Protein AF-A0A1J4JBA1-F1 (afdb_monomer)

Radius of gyration: 38.36 Å; Cα contacts (8 Å, |Δi|>4): 31; chains: 1; bounding box: 68×98×88 Å

pLDDT: mean 73.52, std 18.11, range [38.06, 94.81]

Organism: NCBI:txid1144522

Secondary structure (DSSP, 8-state):
---TT---------------------TT---PPPHHHHHHHHHHHHHHHHH-HHHHHHHHHHHHHTTPPPPPPHHHHHHHHHHHHHHHHHHHHHHHHHHHHHHHHHHHHHHHHHHHHHHTTSSS-------------------PPPPPP----------------

Mean predicted aligned error: 20.41 Å

Structure (mmCIF, N/CA/C/O backbone):
data_AF-A0A1J4JBA1-F1
#
_entry.id   AF-A0A1J4JBA1-F1
#
loop_
_atom_site.group_PDB
_atom_site.id
_atom_site.type_symbol
_atom_site.label_atom_id
_atom_site.label_alt_id
_atom_site.label_comp_id
_atom_site.label_asym_id
_atom_site.label_entity_id
_atom_site.label_seq_id
_atom_site.pdbx_PDB_ins_code
_atom_site.Cartn_x
_atom_site.Cartn_y
_atom_site.Cartn_z
_atom_site.occupancy
_atom_site.B_iso_or_equiv
_atom_site.auth_seq_id
_atom_site.auth_comp_id
_atom_site.auth_asym_id
_atom_site.auth_atom_id
_atom_site.pdbx_PDB_model_num
ATOM 1 N N . MET A 1 1 ? 0.267 57.636 -17.746 1.00 45.69 1 MET A N 1
ATOM 2 C CA . MET A 1 1 ? 0.231 57.887 -19.200 1.00 45.69 1 MET A CA 1
ATOM 3 C C . MET A 1 1 ? -0.981 58.762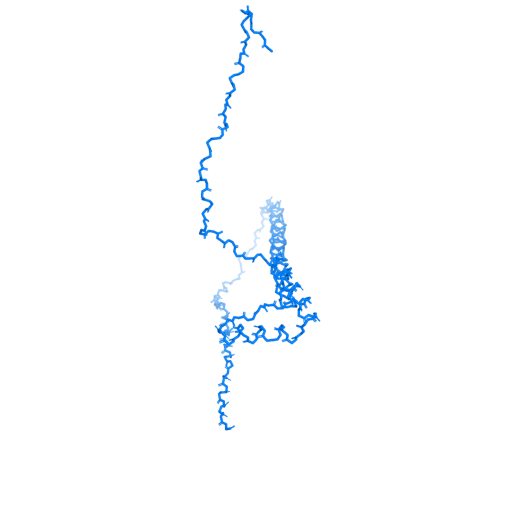 -19.433 1.00 45.69 1 MET A C 1
ATOM 5 O O . MET A 1 1 ? -2.057 58.367 -19.013 1.00 45.69 1 MET A O 1
ATOM 9 N N . VAL A 1 2 ? -0.763 59.975 -19.930 1.00 38.06 2 VAL A N 1
ATOM 10 C CA . VAL A 1 2 ? -1.780 61.007 -20.169 1.00 38.06 2 VAL A CA 1
ATOM 11 C C . VAL A 1 2 ? -1.652 61.340 -21.647 1.00 38.06 2 VAL A C 1
ATOM 13 O O . VAL A 1 2 ? -0.535 61.613 -22.084 1.00 38.06 2 VAL A O 1
ATOM 16 N N . ASP A 1 3 ? -2.739 61.249 -22.402 1.00 51.59 3 ASP A N 1
ATOM 17 C CA . ASP A 1 3 ? -2.750 61.689 -23.795 1.00 51.59 3 ASP A CA 1
ATOM 18 C C . ASP A 1 3 ? -2.979 63.210 -23.863 1.00 51.59 3 ASP A C 1
ATOM 20 O O . ASP A 1 3 ? -3.627 63.796 -22.990 1.00 51.59 3 ASP A O 1
ATOM 24 N N . ASP A 1 4 ? -2.444 63.843 -24.911 1.00 57.28 4 ASP A N 1
ATOM 25 C CA . ASP A 1 4 ? -2.308 65.296 -25.144 1.00 57.28 4 ASP A CA 1
ATOM 26 C C . ASP A 1 4 ? -3.621 66.126 -25.221 1.00 57.28 4 ASP A C 1
ATOM 28 O O . ASP A 1 4 ? -3.611 67.254 -25.704 1.00 57.28 4 ASP A O 1
ATOM 32 N N . ASN A 1 5 ? -4.755 65.624 -24.717 1.00 59.62 5 ASN A N 1
ATOM 33 C CA . ASN A 1 5 ? -6.032 66.355 -24.628 1.00 59.62 5 ASN A CA 1
ATOM 34 C C . ASN A 1 5 ? -6.576 66.528 -23.197 1.00 59.62 5 ASN A C 1
ATOM 36 O O . ASN A 1 5 ? -7.703 66.983 -23.023 1.00 59.62 5 ASN A O 1
ATOM 40 N N . GLY A 1 6 ? -5.794 66.213 -22.160 1.00 55.84 6 GLY A N 1
ATOM 41 C CA . GLY A 1 6 ? -6.107 66.620 -20.782 1.00 55.84 6 GLY A CA 1
ATOM 42 C C . GLY A 1 6 ? -7.346 65.972 -20.145 1.00 55.84 6 GLY A C 1
ATOM 43 O O . GLY A 1 6 ? -7.775 66.423 -19.086 1.00 55.84 6 GLY A O 1
ATOM 44 N N . GLU A 1 7 ? -7.906 64.915 -20.735 1.00 55.38 7 GLU A N 1
ATOM 45 C CA . GLU A 1 7 ? -8.949 64.111 -20.095 1.00 55.38 7 GLU A CA 1
ATOM 46 C C . GLU A 1 7 ? -8.327 62.924 -19.347 1.00 55.38 7 GLU A C 1
ATOM 48 O O . GLU A 1 7 ? -7.606 62.101 -19.916 1.00 55.38 7 GLU A O 1
ATOM 53 N N . GLU A 1 8 ? -8.599 62.843 -18.041 1.00 56.03 8 GLU A N 1
ATOM 54 C CA . GLU A 1 8 ? -8.227 61.708 -17.197 1.00 56.03 8 GLU A CA 1
ATOM 55 C C . GLU A 1 8 ? -8.838 60.418 -17.757 1.00 56.03 8 GLU A C 1
ATOM 57 O O . GLU A 1 8 ? -10.060 60.243 -17.776 1.00 56.03 8 GLU A O 1
ATOM 62 N N . ILE A 1 9 ? -7.974 59.485 -18.167 1.00 53.84 9 ILE A N 1
ATOM 63 C CA . ILE A 1 9 ? -8.350 58.109 -18.482 1.00 53.84 9 ILE A CA 1
ATOM 64 C C . ILE A 1 9 ? -8.873 57.494 -17.184 1.00 53.84 9 ILE A C 1
ATOM 66 O O . ILE A 1 9 ? -8.112 56.977 -16.366 1.00 53.84 9 ILE A O 1
ATOM 70 N N . LYS A 1 10 ? -10.188 57.580 -16.971 1.00 56.50 10 LYS A N 1
ATOM 71 C CA . LYS A 1 10 ? -10.877 56.801 -15.948 1.00 56.50 10 LYS A CA 1
ATOM 72 C C . LYS A 1 10 ? -10.675 55.347 -16.325 1.00 56.50 10 LYS A C 1
ATOM 74 O O . LYS A 1 10 ? -11.332 54.847 -17.237 1.00 56.50 10 LYS A O 1
ATOM 79 N N . GLU A 1 11 ? -9.729 54.702 -15.647 1.00 59.56 11 GLU A N 1
ATOM 80 C CA . GLU A 1 11 ? -9.604 53.255 -15.601 1.00 59.56 11 GLU A CA 1
ATOM 81 C C . GLU A 1 11 ? -11.014 52.713 -15.404 1.00 59.56 11 GLU A C 1
ATOM 83 O O . GLU A 1 11 ? -11.643 52.912 -14.363 1.00 59.56 11 GLU A O 1
ATOM 88 N N . SER A 1 12 ? -11.566 52.120 -16.461 1.00 60.47 12 SER A N 1
ATOM 89 C CA . SER A 1 12 ? -12.837 51.438 -16.369 1.00 60.47 12 SER A CA 1
ATOM 90 C C . SER A 1 12 ? -12.611 50.338 -15.347 1.00 60.47 12 SER A C 1
ATOM 92 O O . SER A 1 12 ? -11.959 49.338 -15.655 1.00 60.47 12 SER A O 1
ATOM 94 N N . GLU A 1 13 ? -13.085 50.564 -14.122 1.00 58.88 13 GLU A N 1
ATOM 95 C CA . GLU A 1 13 ? -13.232 49.553 -13.093 1.00 58.88 13 GLU A CA 1
ATOM 96 C C . GLU A 1 13 ? -14.065 48.433 -13.707 1.00 58.88 13 GLU A C 1
ATOM 98 O O . GLU A 1 13 ? -15.297 48.428 -13.659 1.00 58.88 13 GLU A O 1
ATOM 103 N N . TYR A 1 14 ? -13.392 47.485 -14.350 1.00 54.31 14 TYR A N 1
ATOM 104 C CA . TYR A 1 14 ? -14.012 46.275 -14.829 1.00 54.31 14 TYR A CA 1
ATOM 105 C C . TYR A 1 14 ? -14.311 45.458 -13.577 1.00 54.31 14 TYR A C 1
ATOM 107 O O . TYR A 1 14 ? -13.500 44.664 -13.098 1.00 54.31 14 TYR A O 1
ATOM 115 N N . LYS A 1 15 ? -15.475 45.736 -12.987 1.00 58.84 15 LYS A N 1
ATOM 116 C CA . LYS A 1 15 ? -16.028 45.046 -11.828 1.00 58.84 15 LYS A CA 1
ATOM 117 C C . LYS A 1 15 ? -16.363 43.617 -12.241 1.00 58.84 15 LYS A C 1
ATOM 119 O O . LYS A 1 15 ? -17.507 43.270 -12.491 1.00 58.84 15 LYS A O 1
ATOM 124 N N . PHE A 1 16 ? -15.348 42.757 -12.250 1.00 55.75 16 PHE A N 1
ATOM 125 C CA . PHE A 1 16 ? -15.506 41.302 -12.174 1.00 55.75 16 PHE A CA 1
ATOM 126 C C . PHE A 1 16 ? -15.969 40.860 -10.769 1.00 55.75 16 PHE A C 1
ATOM 128 O O . PHE A 1 16 ? -15.833 39.694 -10.397 1.00 55.75 16 PHE A O 1
ATOM 135 N N . SER A 1 17 ? -16.490 41.776 -9.945 1.00 59.47 17 SER A N 1
ATOM 136 C CA . SER A 1 17 ? -17.034 41.446 -8.641 1.00 59.47 17 SER A CA 1
ATOM 137 C C . SER A 1 17 ? -18.434 40.848 -8.768 1.00 59.47 17 SER A C 1
ATOM 139 O O . SER A 1 17 ? -19.356 41.403 -9.356 1.00 59.47 17 SER A O 1
ATOM 141 N N . SER A 1 18 ? -18.558 39.691 -8.125 1.00 60.69 18 SER A N 1
ATOM 142 C CA . SER A 1 18 ? -19.772 39.197 -7.480 1.00 60.69 18 SER A CA 1
ATOM 143 C C . SER A 1 18 ? -20.944 38.737 -8.340 1.00 60.69 18 SER A C 1
ATOM 145 O O . SER A 1 18 ? -22.059 38.663 -7.825 1.00 60.69 18 SER A O 1
ATOM 147 N N . LEU A 1 19 ? -20.714 38.249 -9.559 1.00 57.69 19 LEU A N 1
ATOM 148 C CA . LEU A 1 19 ? -21.518 37.109 -10.009 1.00 57.69 19 LEU A CA 1
ATOM 149 C C . LEU A 1 19 ? -21.167 35.927 -9.093 1.00 57.69 19 LEU A C 1
ATOM 151 O O . LEU A 1 19 ? -20.299 35.111 -9.399 1.00 57.69 19 LEU A O 1
ATOM 155 N N . GLN A 1 20 ? -21.825 35.854 -7.930 1.00 61.56 20 GLN A N 1
ATOM 156 C CA . GLN A 1 20 ? -21.982 34.609 -7.189 1.00 61.56 20 GLN A CA 1
ATOM 157 C C . GLN A 1 20 ? -22.830 33.697 -8.070 1.00 61.56 20 GLN A C 1
ATOM 159 O O . GLN A 1 20 ? -24.020 33.510 -7.843 1.00 61.56 20 GLN A O 1
ATOM 164 N N . VAL A 1 21 ? -22.220 33.150 -9.121 1.00 62.00 21 VAL A N 1
ATOM 165 C CA . VAL A 1 21 ? -22.733 31.940 -9.738 1.00 62.00 21 VAL A CA 1
ATOM 166 C C . VAL A 1 21 ? -22.742 30.942 -8.588 1.00 62.00 21 VAL A C 1
ATOM 168 O O . VAL A 1 21 ? -21.671 30.708 -8.013 1.00 62.00 21 VAL A O 1
ATOM 171 N N . PRO A 1 22 ? -23.903 30.406 -8.175 1.00 63.25 22 PRO A N 1
ATOM 172 C CA . PRO A 1 22 ? -23.931 29.317 -7.227 1.00 63.25 22 PRO A CA 1
ATOM 173 C C . PRO A 1 22 ? -23.228 28.149 -7.911 1.00 63.25 22 PRO A C 1
ATOM 175 O O . PRO A 1 22 ? -23.822 27.357 -8.641 1.00 63.25 22 PRO A O 1
ATOM 178 N N . VAL A 1 23 ? -21.913 28.073 -7.715 1.00 63.81 23 VAL A N 1
ATOM 179 C CA . VAL A 1 23 ? -21.138 26.880 -7.981 1.00 63.81 23 VAL A CA 1
ATOM 180 C C . VAL A 1 23 ? -21.664 25.921 -6.940 1.00 63.81 23 VAL A C 1
ATOM 182 O O . VAL A 1 23 ? -21.202 25.918 -5.807 1.00 63.81 23 VAL A O 1
ATOM 185 N N . HIS A 1 24 ? -22.704 25.173 -7.285 1.00 62.16 24 HIS A N 1
ATOM 186 C CA . HIS A 1 24 ? -23.018 23.947 -6.589 1.0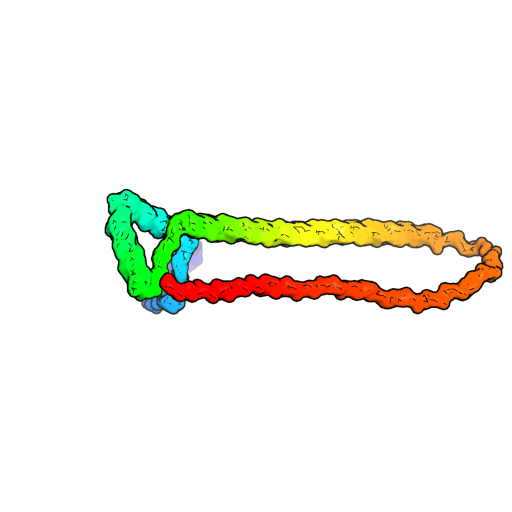0 62.16 24 HIS A CA 1
ATOM 187 C C . HIS A 1 24 ? -21.820 23.045 -6.888 1.00 62.16 24 HIS A C 1
ATOM 189 O O . HIS A 1 24 ? -21.736 22.542 -8.010 1.00 62.16 24 HIS A O 1
ATOM 195 N N . PRO A 1 25 ? -20.831 22.891 -5.976 1.00 63.50 25 PRO A N 1
ATOM 196 C CA . PRO A 1 25 ? -19.784 21.920 -6.224 1.00 63.50 25 PRO A CA 1
ATOM 197 C C . PRO A 1 25 ? -20.517 20.600 -6.393 1.00 63.50 25 PRO A C 1
ATOM 199 O O . PRO A 1 25 ? -21.265 20.215 -5.495 1.00 63.50 25 PRO A O 1
ATOM 202 N N . ASP A 1 26 ? -20.378 19.958 -7.551 1.00 59.06 26 ASP A N 1
ATOM 203 C CA . ASP A 1 26 ? -21.054 18.702 -7.843 1.00 59.06 26 ASP A CA 1
ATOM 204 C C . ASP A 1 26 ? -20.842 17.729 -6.674 1.00 59.06 26 ASP A C 1
ATOM 206 O O . ASP A 1 26 ? -19.802 17.076 -6.541 1.00 59.06 26 ASP A O 1
ATOM 210 N N . LEU A 1 27 ? -21.851 17.612 -5.803 1.00 56.91 27 LEU A N 1
ATOM 211 C CA . LEU A 1 27 ? -21.841 16.752 -4.614 1.00 56.91 27 LEU A CA 1
ATOM 212 C C . LEU A 1 27 ? -21.725 15.268 -5.000 1.00 56.91 27 LEU A C 1
ATOM 214 O O . LEU A 1 27 ? -21.522 14.407 -4.142 1.00 56.91 27 LEU A O 1
ATOM 218 N N . LYS A 1 28 ? -21.816 14.968 -6.301 1.00 58.81 28 LYS A N 1
ATOM 219 C CA . LYS A 1 28 ? -21.558 13.663 -6.911 1.00 58.81 28 LYS A CA 1
ATOM 220 C C . LYS A 1 28 ? -20.077 13.272 -6.888 1.00 58.81 28 LYS A C 1
ATOM 222 O O . LYS A 1 28 ? -19.774 12.086 -6.964 1.00 58.81 28 LYS A O 1
ATOM 227 N N . MET A 1 29 ? -19.156 14.215 -6.684 1.00 57.97 29 MET A N 1
ATOM 228 C CA . MET A 1 29 ? -17.719 13.949 -6.551 1.00 57.97 29 MET A CA 1
ATOM 229 C C . MET A 1 29 ? -17.279 13.942 -5.081 1.00 57.97 29 MET A C 1
ATOM 231 O O . MET A 1 29 ? -16.270 14.555 -4.724 1.00 57.97 29 MET A O 1
ATOM 235 N N . LYS A 1 30 ? -18.000 13.226 -4.202 1.00 61.94 30 LYS A N 1
ATOM 236 C CA . LYS A 1 30 ? -17.496 12.900 -2.854 1.00 61.94 30 LYS A CA 1
ATOM 237 C C . LYS A 1 30 ? -16.240 12.036 -2.997 1.00 61.94 30 LYS A C 1
ATOM 239 O O . LYS A 1 30 ? -16.301 10.807 -2.995 1.00 61.94 30 LYS A O 1
ATOM 244 N N . LYS A 1 31 ? -15.080 12.684 -3.149 1.00 70.88 31 LYS A N 1
ATOM 245 C CA . LYS A 1 31 ? -13.767 12.036 -3.117 1.00 70.88 31 LYS A CA 1
ATOM 246 C C . LYS A 1 31 ? -13.688 11.276 -1.796 1.00 70.88 31 LYS A C 1
ATOM 248 O O . LYS A 1 31 ? -13.711 11.876 -0.725 1.00 70.88 31 LYS A O 1
ATOM 253 N N . GLY A 1 32 ? -13.652 9.946 -1.873 1.00 73.81 32 GLY A N 1
ATOM 254 C CA . GLY A 1 32 ? -13.503 9.105 -0.690 1.00 73.81 32 GLY A CA 1
ATOM 255 C C . GLY A 1 32 ? -12.260 9.500 0.116 1.00 73.81 32 GLY A C 1
ATOM 256 O O . GLY A 1 32 ? -11.302 10.049 -0.431 1.00 73.81 32 GLY A O 1
ATOM 257 N N . LYS A 1 33 ? -12.264 9.206 1.423 1.00 83.94 33 LYS A N 1
ATOM 258 C CA . LYS A 1 33 ? -11.167 9.582 2.331 1.00 83.94 33 LYS A CA 1
ATOM 259 C C . LYS A 1 33 ? -9.808 9.126 1.789 1.00 83.94 33 LYS A C 1
ATOM 261 O O . LYS A 1 33 ? -9.626 7.951 1.445 1.00 83.94 33 LYS A O 1
ATOM 266 N N . ASN A 1 34 ? -8.838 10.039 1.759 1.00 89.19 34 ASN A N 1
ATOM 267 C CA . ASN A 1 34 ? -7.463 9.744 1.354 1.00 89.19 34 ASN A CA 1
ATOM 268 C C . ASN A 1 34 ? -6.800 8.782 2.365 1.00 89.19 34 ASN A C 1
ATOM 270 O O . ASN A 1 34 ? -7.156 8.748 3.540 1.00 89.19 34 ASN A O 1
ATOM 274 N N . LYS A 1 35 ? -5.795 8.014 1.935 1.00 85.75 35 LYS A N 1
ATOM 275 C CA . LYS A 1 35 ? -5.030 7.058 2.755 1.00 85.75 35 LYS A CA 1
ATOM 276 C C . LYS A 1 35 ? -4.432 7.705 4.006 1.00 85.75 35 LYS A C 1
ATOM 278 O O . LYS A 1 35 ? -4.509 7.125 5.080 1.00 85.75 35 LYS A O 1
ATOM 283 N N . PHE A 1 36 ? -3.926 8.932 3.895 1.00 90.19 36 PHE A N 1
ATOM 284 C CA . PHE A 1 36 ? -3.403 9.682 5.043 1.00 90.19 36 PHE A CA 1
ATOM 285 C C . PHE A 1 36 ? -4.499 10.161 5.999 1.00 90.19 36 PHE A C 1
ATOM 287 O O . PHE A 1 36 ? -4.290 10.204 7.207 1.00 90.19 36 PHE A O 1
ATOM 294 N N . GLN A 1 37 ? -5.684 10.492 5.478 1.00 90.56 37 GLN A N 1
ATOM 295 C CA . GLN A 1 37 ? -6.839 10.808 6.322 1.00 90.56 37 GLN A CA 1
ATOM 296 C C . GLN A 1 37 ? -7.290 9.558 7.081 1.00 90.56 37 GLN A C 1
ATOM 298 O O . GLN A 1 37 ? -7.446 9.624 8.293 1.00 90.56 37 GLN A O 1
ATOM 303 N N . LYS A 1 38 ? -7.370 8.405 6.402 1.00 90.06 38 LYS A N 1
ATOM 304 C CA . LYS A 1 38 ? -7.653 7.109 7.038 1.00 90.06 38 LYS A CA 1
ATOM 305 C C . LYS A 1 38 ? -6.631 6.757 8.118 1.00 90.06 38 LYS A C 1
ATOM 307 O O . LYS A 1 38 ? -7.015 6.243 9.157 1.00 90.06 38 LYS A O 1
ATOM 312 N N . LEU A 1 39 ? -5.349 7.058 7.898 1.00 92.50 39 LEU A N 1
ATOM 313 C CA . LEU A 1 39 ? -4.302 6.833 8.896 1.00 92.50 39 LEU A CA 1
ATOM 314 C C . LEU A 1 39 ? -4.486 7.724 10.132 1.00 92.50 39 LEU A C 1
ATOM 316 O O . LEU A 1 39 ? -4.364 7.240 11.252 1.00 92.50 39 LEU A O 1
ATOM 320 N N . ARG A 1 40 ? -4.801 9.011 9.939 1.00 92.38 40 ARG A N 1
ATOM 321 C CA . ARG A 1 40 ? -5.076 9.932 11.053 1.00 92.38 40 ARG A CA 1
ATOM 322 C C . ARG A 1 40 ? -6.301 9.507 11.855 1.00 92.38 40 ARG A C 1
ATOM 324 O O . ARG A 1 40 ? -6.248 9.515 13.076 1.00 92.38 40 ARG A O 1
ATOM 331 N N . GLU A 1 41 ? -7.374 9.113 11.179 1.00 90.19 41 GLU A N 1
ATOM 332 C CA . GLU A 1 41 ? -8.580 8.608 11.841 1.00 90.19 41 GLU A CA 1
ATOM 333 C C . GLU A 1 41 ? -8.305 7.313 12.600 1.00 90.19 41 GLU A C 1
ATOM 335 O O . GLU A 1 41 ? -8.697 7.206 13.753 1.00 90.19 41 GLU A O 1
ATOM 340 N N . ALA A 1 42 ? -7.571 6.368 12.006 1.00 91.06 42 ALA A N 1
ATOM 341 C CA . ALA A 1 42 ? -7.198 5.133 12.686 1.00 91.06 42 ALA A CA 1
ATOM 342 C C . ALA A 1 42 ? -6.375 5.406 13.957 1.00 91.06 42 ALA A C 1
ATOM 344 O O . ALA A 1 42 ? -6.638 4.788 14.979 1.00 91.06 42 ALA A O 1
ATOM 345 N N . ARG A 1 43 ? -5.440 6.369 13.926 1.00 92.62 43 ARG A N 1
ATOM 346 C CA . ARG A 1 43 ? -4.669 6.765 15.120 1.00 92.62 43 ARG A CA 1
ATOM 347 C C . ARG A 1 43 ? -5.557 7.347 16.211 1.00 92.62 43 ARG A C 1
ATOM 349 O O . ARG A 1 43 ? -5.419 6.943 17.354 1.00 92.62 43 ARG A O 1
ATOM 356 N N . LYS A 1 44 ? -6.497 8.225 15.850 1.00 90.38 44 LYS A N 1
ATOM 357 C CA . LYS A 1 44 ? -7.478 8.762 16.804 1.00 90.38 44 LYS A CA 1
ATOM 358 C C . LYS A 1 44 ? -8.347 7.660 17.407 1.00 90.38 44 LYS A C 1
ATOM 360 O O . LYS A 1 44 ? -8.588 7.665 18.602 1.00 90.38 44 LYS A O 1
ATOM 365 N N . MET A 1 45 ? -8.801 6.707 16.594 1.00 87.69 45 MET A N 1
ATOM 366 C CA . MET A 1 45 ? -9.601 5.582 17.086 1.00 87.69 45 MET A CA 1
ATOM 367 C C . MET A 1 45 ? -8.796 4.658 18.001 1.00 87.69 45 MET A C 1
ATOM 369 O O . MET A 1 45 ? -9.346 4.169 18.979 1.00 87.69 45 MET A O 1
ATOM 373 N N . ASP A 1 46 ? -7.517 4.419 17.702 1.00 88.50 46 ASP A N 1
ATOM 374 C CA . ASP A 1 46 ? -6.640 3.615 18.559 1.00 88.50 46 ASP A CA 1
ATOM 375 C C . ASP A 1 46 ? -6.308 4.355 19.871 1.00 88.50 46 ASP A C 1
ATOM 377 O O . ASP A 1 46 ? -6.273 3.728 20.923 1.00 88.50 46 ASP A O 1
ATOM 381 N N . GLU A 1 47 ? -6.157 5.682 19.839 1.00 91.38 47 GLU A N 1
ATOM 382 C CA . GLU A 1 47 ? -5.994 6.528 21.029 1.00 91.38 47 GLU A CA 1
ATOM 383 C C . GLU A 1 47 ? -7.251 6.499 21.913 1.00 91.38 47 GLU A C 1
ATOM 385 O O . GLU A 1 47 ? -7.165 6.178 23.095 1.00 91.38 47 GLU A O 1
ATOM 390 N N . ILE A 1 48 ? -8.438 6.701 21.334 1.00 88.12 48 ILE A N 1
ATOM 391 C CA . ILE A 1 48 ? -9.718 6.579 22.053 1.00 88.12 48 ILE A CA 1
ATOM 392 C C . ILE A 1 48 ? -9.890 5.164 22.623 1.00 88.12 48 ILE A C 1
ATOM 394 O O . ILE A 1 48 ? -10.281 5.000 23.776 1.00 88.12 48 ILE A O 1
ATOM 398 N N . ALA A 1 49 ? -9.550 4.134 21.845 1.00 88.62 49 ALA A N 1
ATOM 399 C CA . ALA A 1 49 ? -9.616 2.750 22.301 1.00 88.62 49 ALA A CA 1
ATOM 400 C C . ALA A 1 49 ? -8.596 2.424 23.400 1.00 88.62 49 ALA A C 1
ATOM 402 O O . ALA A 1 49 ? -8.820 1.491 24.166 1.00 88.62 49 ALA A O 1
ATOM 403 N N . SER A 1 50 ? -7.486 3.161 23.480 1.00 89.62 50 SER A N 1
ATOM 404 C CA . SER A 1 50 ? -6.518 3.013 24.569 1.00 89.62 50 SER A CA 1
ATOM 405 C C . SER A 1 50 ? -7.011 3.634 25.877 1.00 89.62 50 SER A C 1
ATOM 407 O O . SER A 1 50 ? -6.688 3.117 26.942 1.00 89.62 50 SER A O 1
ATOM 409 N N . LEU A 1 51 ? -7.827 4.693 25.794 1.00 92.56 51 LEU A N 1
ATOM 410 C CA . LEU A 1 51 ? -8.431 5.350 26.954 1.00 92.56 51 LEU A CA 1
ATOM 411 C C . LEU A 1 51 ? -9.575 4.517 27.548 1.00 92.56 51 LEU A C 1
ATOM 413 O O . LEU A 1 51 ? -9.641 4.357 28.763 1.00 92.56 51 LEU A O 1
ATOM 417 N N . ASP A 1 52 ? -10.443 3.950 26.703 1.00 91.75 52 ASP A N 1
ATOM 418 C CA . ASP A 1 52 ? -11.481 3.007 27.133 1.00 91.75 52 ASP A CA 1
ATOM 419 C C . ASP A 1 52 ? -11.572 1.793 26.186 1.00 91.75 52 ASP A C 1
ATOM 421 O O . ASP A 1 52 ? -12.299 1.807 25.179 1.00 91.75 52 ASP A O 1
ATOM 425 N N . PRO A 1 53 ? -10.866 0.694 26.509 1.00 89.75 53 PRO A N 1
ATOM 426 C CA . PRO A 1 53 ? -10.863 -0.495 25.668 1.00 89.75 53 PRO A CA 1
ATOM 427 C C . PRO A 1 53 ? -12.208 -1.229 25.682 1.00 89.75 53 PRO A C 1
ATOM 429 O O . PRO A 1 53 ? -12.542 -1.903 24.703 1.00 89.75 53 PRO A O 1
ATOM 432 N N . LYS A 1 54 ? -13.000 -1.108 26.757 1.00 92.69 54 LYS A N 1
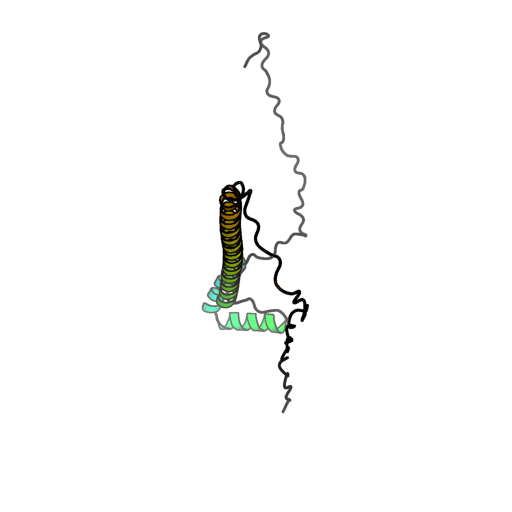ATOM 433 C CA . LYS A 1 54 ? -14.291 -1.800 26.878 1.00 92.69 54 LYS A CA 1
ATOM 434 C C . LYS A 1 54 ? -15.339 -1.121 26.006 1.00 92.69 54 LYS A C 1
ATOM 436 O O . LYS A 1 54 ? -16.012 -1.806 25.233 1.00 92.69 54 LYS A O 1
ATOM 441 N N . ALA A 1 55 ? -15.434 0.208 26.064 1.00 91.19 55 ALA A N 1
ATOM 442 C CA . ALA A 1 55 ? -16.333 0.961 25.193 1.00 91.19 55 ALA A CA 1
ATOM 443 C C . ALA A 1 55 ? -15.970 0.772 23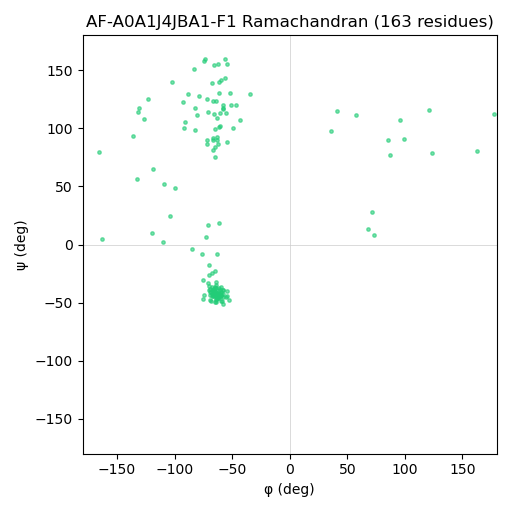.714 1.00 91.19 55 ALA A C 1
ATOM 445 O O . ALA A 1 55 ? -16.844 0.470 22.899 1.00 91.19 55 ALA A O 1
ATOM 446 N N . ALA A 1 56 ? -14.681 0.836 23.367 1.00 88.19 56 ALA A N 1
ATOM 447 C CA . ALA A 1 56 ? -14.233 0.627 21.992 1.00 88.19 56 ALA A CA 1
ATOM 448 C C . ALA A 1 56 ? -14.512 -0.796 21.475 1.00 88.19 56 ALA A C 1
ATOM 450 O O . ALA A 1 56 ? -14.878 -0.975 20.309 1.00 88.19 56 ALA A O 1
ATOM 451 N N . ALA A 1 57 ? -14.371 -1.823 22.320 1.00 89.62 57 ALA A N 1
ATOM 452 C CA . ALA A 1 57 ? -14.745 -3.190 21.963 1.00 89.62 57 ALA A CA 1
ATOM 453 C C . ALA A 1 57 ? -16.255 -3.312 21.719 1.00 89.62 57 ALA A C 1
ATOM 455 O O . ALA A 1 57 ? -16.668 -3.892 20.714 1.00 89.62 57 ALA A O 1
ATOM 456 N N . MET A 1 58 ? -17.074 -2.709 22.582 1.00 92.62 58 MET A N 1
ATOM 457 C CA . MET A 1 58 ? -18.529 -2.696 22.429 1.00 92.62 58 MET A CA 1
ATOM 458 C C . MET A 1 58 ? -18.970 -1.963 21.162 1.00 92.62 58 MET A C 1
ATOM 460 O O . MET A 1 58 ? -19.838 -2.460 20.451 1.00 92.62 58 MET A O 1
ATOM 464 N N . GLU A 1 59 ? -18.359 -0.828 20.820 1.00 90.06 59 GLU A N 1
ATOM 465 C CA . GLU A 1 59 ? -18.633 -0.149 19.550 1.00 90.06 59 GLU A CA 1
ATOM 466 C C . GLU A 1 59 ? -18.275 -1.016 18.343 1.00 90.06 59 GLU A C 1
ATOM 468 O O . GLU A 1 59 ? -19.062 -1.130 17.403 1.00 90.06 59 GLU A O 1
ATOM 473 N N . ARG A 1 60 ? -17.119 -1.689 18.375 1.00 88.75 60 ARG A N 1
ATOM 474 C CA . ARG A 1 60 ? -16.736 -2.628 17.311 1.00 88.75 60 ARG A CA 1
ATOM 475 C C . ARG A 1 60 ? -17.748 -3.764 17.182 1.00 88.75 60 ARG A C 1
ATOM 477 O O . ARG A 1 60 ? -18.120 -4.100 16.061 1.00 88.75 60 ARG A O 1
ATOM 484 N N . ILE A 1 61 ? -18.223 -4.318 18.297 1.00 92.00 61 ILE A N 1
ATOM 485 C CA . ILE A 1 61 ? -19.263 -5.355 18.307 1.00 92.00 61 ILE A CA 1
ATOM 486 C C . ILE A 1 61 ? -20.570 -4.811 17.723 1.00 92.00 61 ILE A C 1
ATOM 488 O O . ILE A 1 61 ? -21.142 -5.460 16.854 1.00 92.00 61 ILE A O 1
ATOM 492 N N . LYS A 1 62 ? -21.010 -3.610 18.119 1.00 93.44 62 LYS A N 1
ATOM 493 C CA . LYS A 1 62 ? -22.215 -2.962 17.569 1.00 93.44 62 LYS A CA 1
ATOM 494 C C . LYS A 1 62 ? -22.116 -2.773 16.054 1.00 93.44 62 LYS A C 1
ATOM 496 O O . LYS A 1 62 ? -23.055 -3.105 15.336 1.00 93.44 62 LYS A O 1
ATOM 501 N N . ILE A 1 63 ? -20.972 -2.299 15.556 1.00 91.69 63 ILE A N 1
ATOM 502 C CA . ILE A 1 63 ? -20.730 -2.119 14.116 1.00 91.69 63 ILE A CA 1
ATOM 503 C C . ILE A 1 63 ? -20.801 -3.461 13.382 1.00 91.69 63 ILE A C 1
ATOM 505 O O . ILE A 1 63 ? -21.445 -3.551 12.340 1.00 91.69 63 ILE A O 1
ATOM 509 N N . LEU A 1 64 ? -20.153 -4.500 13.916 1.00 91.75 64 LEU A N 1
ATOM 510 C CA . LEU A 1 64 ? -20.150 -5.832 13.308 1.00 91.75 64 LEU A CA 1
ATOM 511 C C . LEU A 1 64 ? -21.541 -6.478 13.333 1.00 91.75 64 LEU A C 1
ATOM 513 O O . LEU A 1 64 ? -21.955 -7.067 12.337 1.00 91.75 64 LEU A O 1
ATOM 517 N N . ALA A 1 65 ? -22.277 -6.329 14.436 1.00 94.25 65 ALA A N 1
ATOM 518 C CA . ALA A 1 65 ? -23.642 -6.825 14.582 1.00 94.25 65 ALA A CA 1
ATOM 519 C C . ALA A 1 65 ? -24.610 -6.140 13.604 1.00 94.25 65 ALA A C 1
ATOM 521 O O . ALA A 1 65 ? -25.486 -6.794 13.049 1.00 94.25 65 ALA A O 1
ATOM 522 N N . ALA A 1 66 ? -24.399 -4.853 13.311 1.00 94.81 66 ALA A N 1
ATOM 523 C CA . ALA A 1 66 ? -25.131 -4.120 12.277 1.00 94.81 66 ALA A CA 1
ATOM 524 C C . ALA A 1 66 ? -24.732 -4.509 10.833 1.00 94.81 66 ALA A C 1
A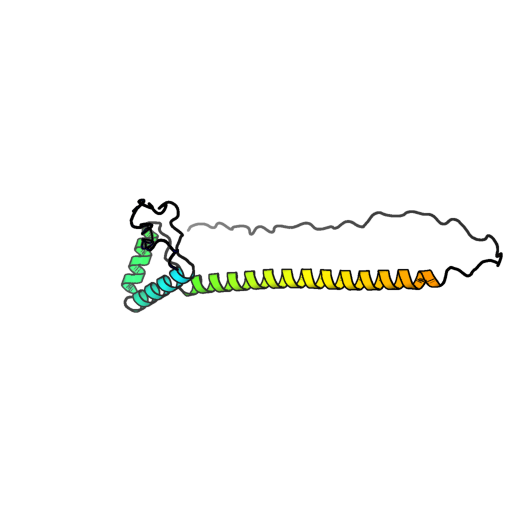TOM 526 O O . ALA A 1 66 ? -25.149 -3.856 9.878 1.00 94.81 66 ALA A O 1
ATOM 527 N N . GLY A 1 67 ? -23.884 -5.530 10.645 1.00 92.81 67 GLY A N 1
ATOM 528 C CA . GLY A 1 67 ? -23.364 -5.942 9.336 1.00 92.81 67 GLY A CA 1
ATOM 529 C C . GLY A 1 67 ? -22.309 -4.990 8.757 1.00 92.81 67 GLY A C 1
ATOM 530 O O . GLY A 1 67 ? -21.892 -5.133 7.604 1.00 92.81 67 GLY A O 1
ATOM 531 N N . GLY A 1 68 ? -21.861 -4.011 9.544 1.00 90.94 68 GLY A N 1
ATOM 532 C CA . GLY A 1 68 ? -20.811 -3.075 9.181 1.00 90.94 68 GLY A CA 1
ATOM 533 C C . GLY A 1 68 ? -19.423 -3.711 9.222 1.00 90.94 68 GLY A C 1
ATOM 534 O O . GLY A 1 68 ? -19.164 -4.701 9.903 1.00 90.94 68 GLY A O 1
ATOM 535 N N . LYS A 1 69 ? -18.477 -3.111 8.493 1.00 88.75 69 LYS A N 1
ATOM 536 C CA . LYS A 1 69 ? -17.058 -3.482 8.583 1.00 88.75 69 LYS A CA 1
ATOM 537 C C . LYS A 1 69 ? -16.404 -2.664 9.685 1.00 88.75 69 LYS A C 1
ATOM 539 O O . LYS A 1 69 ? -16.505 -1.438 9.670 1.00 88.75 69 LYS A O 1
ATOM 544 N N . ALA A 1 70 ? -15.692 -3.333 10.589 1.00 86.38 70 ALA A N 1
ATOM 545 C CA . ALA A 1 70 ? -14.886 -2.648 11.589 1.00 86.38 70 ALA A CA 1
ATOM 546 C C . ALA A 1 70 ? -13.873 -1.699 10.912 1.00 86.38 70 ALA A C 1
ATOM 548 O O . ALA A 1 70 ? -13.337 -2.030 9.843 1.00 86.38 70 ALA A O 1
ATOM 549 N N . PRO A 1 71 ? -13.608 -0.522 11.507 1.00 86.12 71 PRO A N 1
ATOM 550 C CA . PRO A 1 71 ? -12.626 0.404 10.967 1.00 86.12 71 PRO A CA 1
ATOM 551 C C . PRO A 1 71 ? -11.239 -0.260 10.915 1.00 86.12 71 PRO A C 1
ATOM 553 O O . PRO A 1 71 ? -10.884 -1.028 11.814 1.00 86.12 71 PRO A O 1
ATOM 556 N N . PRO A 1 72 ? -10.445 0.002 9.861 1.00 88.38 72 PRO A N 1
ATOM 557 C CA . PRO A 1 72 ? -9.118 -0.580 9.732 1.00 88.38 72 PRO A CA 1
ATOM 558 C C . PRO A 1 72 ? -8.185 -0.025 10.810 1.00 88.38 72 PRO A C 1
ATOM 560 O O . PRO A 1 72 ? -8.178 1.176 11.074 1.00 88.38 72 PRO A O 1
ATOM 563 N N . THR A 1 73 ? -7.359 -0.893 11.388 1.00 90.31 73 THR A N 1
ATOM 564 C CA . THR A 1 73 ? -6.376 -0.490 12.405 1.00 90.31 73 THR A CA 1
ATOM 565 C C . THR A 1 73 ? -5.206 0.269 11.784 1.00 90.31 73 THR A C 1
ATOM 567 O O . THR A 1 73 ? -4.921 0.118 10.587 1.00 90.31 73 THR A O 1
ATOM 570 N N . VAL A 1 74 ? -4.466 1.041 12.591 1.00 91.31 74 VAL A N 1
ATOM 571 C CA . VAL A 1 74 ? -3.283 1.790 12.121 1.00 91.31 74 VAL A CA 1
ATOM 572 C C . VAL A 1 74 ? -2.303 0.870 11.395 1.00 91.31 74 VAL A C 1
ATOM 574 O O . VAL A 1 74 ? -1.917 1.141 10.257 1.00 91.31 74 VAL A O 1
ATOM 577 N N . ALA A 1 75 ? -1.996 -0.287 11.986 1.00 91.31 75 ALA A N 1
ATOM 578 C CA . ALA A 1 75 ? -1.091 -1.266 11.394 1.00 91.31 75 ALA A CA 1
ATOM 579 C C . ALA A 1 75 ? -1.576 -1.783 10.026 1.00 91.31 75 ALA A C 1
ATOM 581 O O . ALA A 1 75 ? -0.764 -2.018 9.128 1.00 91.31 75 ALA A O 1
ATOM 582 N N . GLN A 1 76 ? -2.887 -1.965 9.830 1.00 91.38 76 GLN A N 1
ATOM 583 C CA . GLN A 1 76 ? -3.440 -2.386 8.538 1.00 91.38 76 GLN A CA 1
ATOM 584 C C . GLN A 1 76 ? -3.306 -1.282 7.483 1.00 91.38 76 GLN A C 1
ATOM 586 O O . GLN A 1 76 ? -2.895 -1.557 6.348 1.00 91.38 76 GLN A O 1
ATOM 591 N N . VAL A 1 77 ? -3.599 -0.032 7.853 1.00 91.44 77 VAL A N 1
ATOM 592 C CA . VAL A 1 77 ? -3.462 1.121 6.953 1.00 91.44 77 VAL A CA 1
ATOM 593 C C . VAL A 1 77 ? -1.994 1.321 6.561 1.00 91.44 77 VAL A C 1
ATOM 595 O O . VAL A 1 77 ? -1.691 1.410 5.368 1.00 91.44 77 VAL A O 1
ATOM 598 N N . GLU A 1 78 ? -1.064 1.279 7.514 1.00 92.50 78 GLU A N 1
ATOM 599 C CA . GLU A 1 78 ? 0.374 1.430 7.257 1.00 92.50 78 GLU A CA 1
ATOM 600 C C . GLU A 1 78 ? 0.938 0.296 6.392 1.00 92.50 78 GLU A C 1
ATOM 602 O O . GLU A 1 78 ? 1.665 0.554 5.424 1.00 92.50 78 GLU A O 1
ATOM 607 N N . LYS A 1 79 ? 0.547 -0.960 6.652 1.00 94.25 79 LYS A N 1
ATOM 608 C CA . LYS A 1 79 ? 0.913 -2.106 5.800 1.00 94.25 79 LYS A CA 1
ATOM 609 C C . LYS A 1 79 ? 0.444 -1.905 4.359 1.00 94.25 79 LYS A C 1
ATOM 611 O O . LYS A 1 79 ? 1.208 -2.169 3.426 1.00 94.25 79 LYS A O 1
ATOM 616 N N . SER A 1 80 ? -0.778 -1.407 4.162 1.00 92.38 80 SER A N 1
ATOM 617 C CA . SER A 1 80 ? -1.315 -1.139 2.823 1.00 92.38 80 SER A CA 1
ATOM 618 C C . SER A 1 80 ? -0.507 -0.063 2.083 1.00 92.38 80 SER A C 1
ATOM 620 O O . SER A 1 80 ? -0.133 -0.259 0.923 1.00 92.38 80 SER A O 1
ATOM 622 N N . MET A 1 81 ? -0.141 1.021 2.775 1.00 92.12 81 MET A N 1
ATOM 623 C CA . MET A 1 81 ? 0.675 2.104 2.221 1.00 92.12 81 MET A CA 1
ATOM 624 C C . MET A 1 81 ? 2.093 1.635 1.886 1.00 92.12 81 MET A C 1
ATOM 626 O O . MET A 1 81 ? 2.620 1.952 0.816 1.00 92.12 81 MET A O 1
ATOM 630 N N . LYS A 1 82 ? 2.711 0.832 2.761 1.00 94.31 82 LYS A N 1
ATOM 631 C CA . LYS A 1 82 ? 4.043 0.257 2.529 1.00 94.31 82 LYS A CA 1
ATOM 632 C C . LYS A 1 82 ? 4.048 -0.657 1.305 1.00 94.31 82 LYS A C 1
ATOM 634 O O . LYS A 1 82 ? 4.933 -0.530 0.457 1.00 94.31 82 LYS A O 1
ATOM 639 N N . LYS A 1 83 ? 3.042 -1.529 1.173 1.00 94.56 83 LYS A N 1
ATOM 640 C CA . LYS A 1 83 ? 2.891 -2.432 0.021 1.00 94.56 83 LYS A CA 1
ATOM 641 C C . LYS A 1 83 ? 2.741 -1.658 -1.287 1.00 94.56 83 LYS A C 1
ATOM 643 O O . LYS A 1 83 ? 3.400 -1.981 -2.272 1.00 94.56 83 LYS A O 1
ATOM 648 N N . GLU A 1 84 ? 1.928 -0.606 -1.297 1.00 92.31 84 GLU A N 1
ATOM 649 C CA . GLU A 1 84 ? 1.778 0.255 -2.471 1.00 92.31 84 GLU A CA 1
ATOM 650 C C . GLU A 1 84 ? 3.084 0.975 -2.825 1.00 92.31 84 GLU A C 1
ATOM 652 O O . GLU A 1 84 ? 3.467 1.008 -3.995 1.00 92.31 84 GLU A O 1
ATOM 657 N N . LYS A 1 85 ? 3.801 1.515 -1.830 1.00 93.62 85 LYS A N 1
ATOM 658 C CA . LYS A 1 85 ? 5.101 2.166 -2.044 1.00 93.62 85 LYS A CA 1
ATOM 659 C C . LYS A 1 85 ? 6.105 1.190 -2.658 1.00 93.62 85 LYS A C 1
ATOM 661 O O . LYS A 1 85 ? 6.772 1.537 -3.629 1.00 93.62 85 LYS A O 1
ATOM 666 N N . GLN A 1 86 ? 6.172 -0.042 -2.155 1.00 93.69 86 GLN A N 1
ATOM 667 C CA . GLN A 1 86 ? 7.013 -1.097 -2.730 1.00 93.69 86 GLN A CA 1
ATOM 668 C C . GLN A 1 86 ? 6.593 -1.457 -4.158 1.00 93.69 86 GLN A C 1
ATOM 670 O O . GLN A 1 86 ? 7.443 -1.617 -5.028 1.00 93.69 86 GLN A O 1
ATOM 675 N N . GLN A 1 87 ? 5.292 -1.550 -4.433 1.00 93.81 87 GLN A N 1
ATOM 676 C CA . GLN A 1 87 ? 4.802 -1.845 -5.777 1.00 93.81 87 GLN A CA 1
ATOM 677 C C . GLN A 1 87 ? 5.135 -0.720 -6.766 1.00 93.81 87 GLN A C 1
ATOM 679 O O . GLN A 1 87 ? 5.527 -1.001 -7.899 1.00 93.81 87 GLN A O 1
ATOM 684 N N . LYS A 1 88 ? 5.022 0.544 -6.342 1.00 94.81 88 LYS A N 1
ATOM 685 C CA . LYS A 1 88 ? 5.438 1.710 -7.132 1.00 94.81 88 LYS A CA 1
ATOM 686 C C . LYS A 1 88 ? 6.939 1.677 -7.424 1.00 94.81 88 LYS A C 1
ATOM 688 O O . LYS A 1 88 ? 7.306 1.824 -8.585 1.00 94.81 88 LYS A O 1
ATOM 693 N N . LYS A 1 89 ? 7.777 1.383 -6.421 1.00 93.69 89 LYS A N 1
ATOM 694 C CA . LYS A 1 89 ? 9.229 1.206 -6.601 1.00 93.69 89 LYS A CA 1
ATOM 695 C C . LYS A 1 89 ? 9.557 0.104 -7.608 1.00 93.69 89 LYS A C 1
ATOM 697 O O . LYS A 1 89 ? 10.212 0.385 -8.598 1.00 93.69 89 LYS A O 1
ATOM 702 N N . LYS A 1 90 ? 8.986 -1.095 -7.452 1.00 94.62 90 LYS A N 1
ATOM 703 C CA . LYS A 1 90 ? 9.186 -2.211 -8.399 1.00 94.62 90 LYS A CA 1
ATOM 704 C C . LYS A 1 90 ? 8.766 -1.864 -9.829 1.00 94.62 90 LYS A C 1
ATOM 706 O O . LYS A 1 90 ? 9.411 -2.270 -10.790 1.00 94.62 90 LYS A O 1
ATOM 711 N N . ARG A 1 91 ? 7.658 -1.131 -9.997 1.00 94.06 91 ARG A N 1
ATOM 712 C CA . ARG A 1 91 ? 7.213 -0.663 -11.321 1.00 94.06 91 ARG A CA 1
ATOM 713 C C . ARG A 1 91 ? 8.188 0.346 -11.918 1.00 94.06 91 ARG A C 1
ATOM 715 O O . ARG A 1 91 ? 8.410 0.300 -13.122 1.00 94.06 91 ARG A O 1
ATOM 722 N N . PHE A 1 92 ? 8.734 1.237 -11.099 1.00 92.94 92 PHE A N 1
ATOM 723 C CA . PHE A 1 92 ? 9.724 2.218 -11.522 1.00 92.94 92 PHE A CA 1
ATOM 724 C C . PHE A 1 92 ? 11.057 1.552 -11.888 1.00 92.94 92 PHE A C 1
ATOM 726 O O . PHE A 1 92 ? 11.534 1.743 -12.997 1.00 92.94 92 P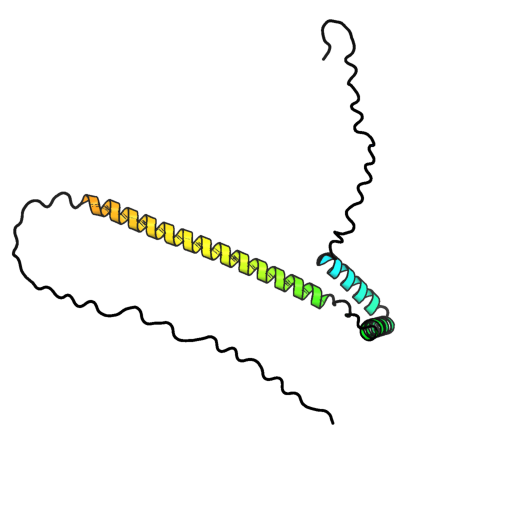HE A O 1
ATOM 733 N N . GLU A 1 93 ? 11.581 0.668 -11.038 1.00 92.94 93 GLU A N 1
ATOM 734 C CA . GLU A 1 93 ? 12.784 -0.131 -11.312 1.00 92.94 93 GLU A CA 1
ATOM 735 C C . GLU A 1 93 ? 12.646 -0.931 -12.609 1.00 92.94 93 GLU A C 1
ATOM 737 O O . GLU A 1 93 ? 13.522 -0.876 -13.461 1.00 92.94 93 GLU A O 1
ATOM 742 N N . LYS A 1 94 ? 11.503 -1.593 -12.829 1.00 94.38 94 LYS A N 1
ATOM 743 C CA . LYS A 1 94 ? 11.249 -2.326 -14.077 1.00 94.38 94 LYS A CA 1
ATOM 744 C C . LYS A 1 94 ? 11.201 -1.417 -15.310 1.00 94.38 94 LYS A C 1
ATOM 746 O O . LYS A 1 94 ? 11.535 -1.870 -16.401 1.00 94.38 94 LYS A O 1
ATOM 751 N N . LYS A 1 95 ? 10.744 -0.167 -15.173 1.00 94.25 95 LYS A N 1
ATOM 752 C CA . LYS A 1 95 ? 10.789 0.818 -16.267 1.00 94.25 95 LYS A CA 1
ATOM 753 C C . LYS A 1 95 ? 12.234 1.227 -16.557 1.00 94.25 95 LYS A C 1
ATOM 755 O O . LYS A 1 95 ? 12.646 1.129 -17.705 1.00 94.25 95 LYS A O 1
ATOM 760 N N . MET A 1 96 ? 13.003 1.555 -15.521 1.00 90.38 96 MET A N 1
ATOM 761 C CA . MET A 1 96 ? 14.421 1.908 -15.647 1.00 90.38 96 MET A CA 1
ATOM 762 C C . MET A 1 96 ? 15.262 0.756 -16.214 1.00 90.38 96 MET A C 1
ATOM 764 O O . MET A 1 96 ? 16.127 0.972 -17.052 1.00 90.38 96 MET A O 1
ATOM 768 N N . GLU A 1 97 ? 14.990 -0.487 -15.812 1.00 92.31 97 GLU A N 1
ATOM 769 C CA . GLU A 1 97 ? 15.689 -1.671 -16.322 1.00 92.31 97 GLU A CA 1
ATOM 770 C C . GLU A 1 97 ? 15.401 -1.909 -17.811 1.00 92.31 97 GLU A C 1
ATOM 772 O O . GLU A 1 97 ? 16.299 -2.279 -18.567 1.00 92.31 97 GLU A O 1
ATOM 777 N N . LYS A 1 98 ? 14.152 -1.696 -18.247 1.00 93.88 98 LYS A N 1
ATOM 778 C CA . LYS A 1 98 ? 13.782 -1.786 -19.665 1.00 93.88 98 LYS A CA 1
ATOM 779 C C . LYS A 1 98 ? 14.490 -0.721 -20.489 1.00 93.88 98 LYS A C 1
ATOM 781 O O . LYS A 1 98 ? 15.110 -1.071 -21.485 1.00 93.88 98 LYS A O 1
ATOM 786 N N . GLU A 1 99 ? 14.463 0.523 -20.025 1.00 90.69 99 GLU A N 1
ATOM 787 C CA . GLU A 1 99 ? 15.135 1.638 -20.692 1.00 90.69 99 GLU A CA 1
ATOM 788 C C . GLU A 1 99 ? 16.655 1.413 -20.765 1.00 90.69 99 GLU A C 1
ATOM 790 O O . GLU A 1 99 ? 17.268 1.588 -21.813 1.00 90.69 99 GLU A O 1
ATOM 795 N N . ALA A 1 100 ? 17.274 0.922 -19.687 1.00 91.62 100 ALA A N 1
ATOM 796 C CA . ALA A 1 100 ? 18.695 0.582 -19.679 1.00 91.62 100 ALA A CA 1
ATOM 797 C C . ALA A 1 100 ? 19.029 -0.575 -20.636 1.00 91.62 100 ALA A C 1
ATOM 799 O O . ALA A 1 100 ? 20.086 -0.579 -21.267 1.00 91.62 100 ALA A O 1
ATOM 800 N N . LYS A 1 101 ? 18.146 -1.573 -20.759 1.00 92.25 101 LYS A N 1
ATOM 801 C CA . LYS A 1 101 ? 18.312 -2.674 -21.720 1.00 92.25 101 LYS A CA 1
ATOM 802 C C . LYS A 1 101 ? 18.157 -2.204 -23.163 1.00 92.25 101 LYS A C 1
ATOM 804 O O . LYS A 1 101 ? 18.886 -2.703 -24.013 1.00 92.25 101 LYS A O 1
ATOM 809 N N . GLU A 1 102 ? 17.235 -1.290 -23.438 1.00 91.69 102 GLU A N 1
ATOM 810 C CA . GLU A 1 102 ? 17.064 -0.685 -24.763 1.00 91.69 102 GLU A CA 1
ATOM 811 C C . GLU A 1 102 ? 18.290 0.145 -25.136 1.00 91.69 102 GLU A C 1
ATOM 813 O O . GLU A 1 102 ? 18.917 -0.161 -26.145 1.00 91.69 102 GLU A O 1
ATOM 818 N N . LYS A 1 103 ? 18.758 1.027 -24.246 1.00 91.50 103 LYS A N 1
ATOM 819 C CA . LYS A 1 103 ? 20.003 1.788 -24.442 1.00 91.50 103 LYS A CA 1
ATOM 820 C C . LYS A 1 103 ? 21.214 0.891 -24.717 1.00 91.50 103 LYS A C 1
ATOM 822 O O . LYS A 1 103 ? 21.977 1.142 -25.642 1.00 91.50 103 LYS A O 1
ATOM 827 N N . LYS A 1 104 ? 21.375 -0.210 -23.969 1.00 90.19 104 LYS A N 1
ATOM 828 C CA . LYS A 1 104 ? 22.460 -1.179 -24.227 1.00 90.19 104 LYS A CA 1
ATOM 829 C C . LYS A 1 104 ? 22.318 -1.884 -25.578 1.00 90.19 104 LYS A C 1
ATOM 831 O O . LYS A 1 104 ? 23.324 -2.181 -26.215 1.00 90.19 104 LYS A O 1
ATOM 836 N N . LYS A 1 105 ? 21.094 -2.204 -26.006 1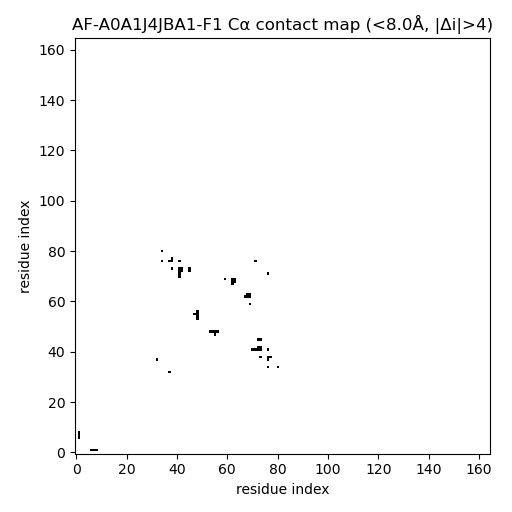.00 92.06 105 LYS A N 1
ATOM 837 C CA . LYS A 1 105 ? 20.858 -2.820 -27.319 1.00 92.06 105 LYS A CA 1
ATOM 838 C C . LYS A 1 105 ? 21.171 -1.846 -28.447 1.00 92.06 105 LYS A C 1
ATOM 840 O O . LYS A 1 105 ? 21.865 -2.249 -29.374 1.00 92.06 105 LYS A O 1
ATOM 845 N N . GLU A 1 106 ? 20.729 -0.598 -28.326 1.00 89.12 106 GLU A N 1
ATOM 846 C CA . GLU A 1 106 ? 21.033 0.476 -29.274 1.00 89.12 106 GLU A CA 1
ATOM 847 C C . GLU A 1 106 ? 22.541 0.709 -29.379 1.00 89.12 106 GLU A C 1
ATOM 849 O O . GLU A 1 106 ? 23.071 0.776 -30.481 1.00 89.12 106 GLU A O 1
ATOM 854 N N . GLU A 1 107 ? 23.269 0.722 -28.260 1.00 87.50 107 GLU A N 1
ATOM 855 C CA . GLU A 1 107 ? 24.729 0.872 -28.266 1.00 87.50 107 GLU A CA 1
ATOM 856 C C . GLU A 1 107 ? 25.434 -0.303 -28.969 1.00 87.50 107 GLU A C 1
ATOM 858 O O . GLU A 1 107 ? 26.362 -0.110 -29.758 1.00 87.50 107 GLU A O 1
ATOM 863 N N . ILE A 1 108 ? 24.992 -1.540 -28.717 1.00 89.62 108 ILE A N 1
ATOM 864 C CA . ILE A 1 108 ? 25.529 -2.728 -29.397 1.00 89.62 108 ILE A CA 1
ATOM 865 C C . ILE A 1 108 ? 25.210 -2.684 -30.895 1.00 89.62 108 ILE A C 1
ATOM 867 O O . ILE A 1 108 ? 26.050 -3.067 -31.712 1.00 89.62 108 ILE A O 1
ATOM 871 N N . GLU A 1 109 ? 24.007 -2.258 -31.268 1.00 89.00 109 GLU A N 1
ATOM 872 C CA . GLU A 1 109 ? 23.592 -2.136 -32.662 1.00 89.00 109 GLU A CA 1
ATOM 873 C C . GLU A 1 109 ? 24.365 -1.031 -33.384 1.00 89.00 109 GLU A C 1
ATOM 875 O O . GLU A 1 109 ? 24.888 -1.284 -34.469 1.00 89.00 109 GLU A O 1
ATOM 880 N N . ALA A 1 110 ? 24.564 0.122 -32.743 1.00 86.94 110 ALA A N 1
ATOM 881 C CA . ALA A 1 110 ? 25.404 1.206 -33.238 1.00 86.94 110 ALA A CA 1
ATOM 882 C C . ALA A 1 110 ? 26.851 0.738 -33.452 1.00 86.94 110 ALA A C 1
ATOM 884 O O . ALA A 1 110 ? 27.385 0.879 -34.551 1.00 86.94 110 ALA A O 1
ATOM 885 N N . LYS A 1 111 ? 27.456 0.055 -32.468 1.00 86.50 111 LYS A N 1
ATOM 886 C CA . LYS A 1 111 ? 28.808 -0.526 -32.596 1.00 86.50 111 LYS A CA 1
ATOM 887 C C . LYS A 1 111 ? 28.895 -1.575 -33.710 1.00 86.50 111 LYS A C 1
ATOM 889 O O . LYS A 1 111 ? 29.902 -1.669 -34.412 1.00 86.50 111 LYS A O 1
ATOM 894 N N . LYS A 1 112 ? 27.855 -2.395 -33.900 1.00 87.12 112 LYS A N 1
ATOM 895 C CA . LYS A 1 112 ? 27.795 -3.362 -35.012 1.00 87.12 112 LYS A CA 1
ATOM 896 C C . LYS A 1 112 ? 27.653 -2.665 -36.366 1.00 87.12 112 LYS A C 1
ATOM 898 O O . LYS A 1 112 ? 28.280 -3.109 -37.328 1.00 87.12 112 LYS A O 1
ATOM 903 N N . ALA A 1 113 ? 26.842 -1.614 -36.455 1.00 83.94 113 ALA A N 1
ATOM 904 C CA . ALA A 1 113 ? 26.674 -0.815 -37.663 1.00 83.94 113 ALA A CA 1
ATOM 905 C C . ALA A 1 113 ? 27.980 -0.101 -38.040 1.00 83.94 113 ALA A C 1
ATOM 907 O O . ALA A 1 113 ? 28.395 -0.172 -39.194 1.00 83.94 113 ALA A O 1
ATOM 908 N N . GLU A 1 114 ? 28.684 0.470 -37.062 1.00 82.25 114 GLU A N 1
ATOM 909 C CA . GLU A 1 114 ? 29.997 1.095 -37.236 1.00 82.25 114 GLU A CA 1
ATOM 910 C C . GLU A 1 114 ? 31.034 0.098 -37.773 1.00 82.25 114 GLU A C 1
ATOM 912 O O . GLU A 1 114 ? 31.674 0.352 -38.793 1.00 82.25 114 GLU A O 1
ATOM 917 N N . ARG A 1 115 ? 31.134 -1.101 -37.177 1.00 77.88 115 ARG A N 1
ATOM 918 C CA . ARG A 1 115 ? 32.022 -2.168 -37.678 1.00 77.88 115 ARG A CA 1
ATOM 919 C C . ARG A 1 115 ? 31.675 -2.609 -39.101 1.00 77.88 115 ARG A C 1
ATOM 921 O O . ARG A 1 115 ? 32.576 -2.861 -39.896 1.00 77.88 115 ARG A O 1
ATOM 928 N N . ARG A 1 116 ? 30.386 -2.694 -39.448 1.00 78.12 116 ARG A N 1
ATOM 929 C CA . ARG A 1 116 ? 29.941 -3.011 -40.819 1.00 78.12 116 ARG A CA 1
ATOM 930 C C . ARG A 1 116 ? 30.278 -1.896 -41.809 1.00 78.12 116 ARG A C 1
ATOM 932 O O . ARG A 1 116 ? 30.625 -2.198 -42.947 1.00 78.12 116 ARG A O 1
ATOM 939 N N . ALA A 1 117 ? 30.187 -0.634 -41.397 1.00 74.31 117 ALA A N 1
ATOM 940 C CA . ALA A 1 117 ? 30.568 0.507 -42.223 1.00 74.31 117 ALA A CA 1
ATOM 941 C C . ALA A 1 117 ? 32.092 0.581 -42.426 1.00 74.31 117 ALA A C 1
ATOM 943 O O . ALA A 1 117 ? 32.548 0.834 -43.540 1.00 74.31 117 ALA A O 1
ATOM 944 N N . ALA A 1 118 ? 32.881 0.287 -41.388 1.00 71.81 118 ALA A N 1
ATOM 945 C CA . ALA A 1 118 ? 34.340 0.241 -41.458 1.00 71.81 118 ALA A CA 1
ATOM 946 C C . ALA A 1 118 ? 34.855 -0.950 -42.291 1.00 71.81 118 ALA A C 1
ATOM 948 O O . ALA A 1 118 ? 35.742 -0.776 -43.123 1.00 71.81 118 ALA A O 1
ATOM 949 N N . GLY A 1 119 ? 34.249 -2.136 -42.149 1.00 58.97 119 GLY A N 1
ATOM 950 C CA . GLY A 1 119 ? 34.609 -3.333 -42.922 1.00 58.97 119 GLY A CA 1
ATOM 951 C C . GLY A 1 119 ? 34.349 -3.212 -44.429 1.00 58.97 119 GLY A C 1
ATOM 952 O O . GLY A 1 119 ? 35.013 -3.867 -45.221 1.00 58.97 119 GLY A O 1
ATOM 953 N N . ARG A 1 120 ? 33.450 -2.315 -44.859 1.00 55.38 120 ARG A N 1
ATOM 954 C CA . ARG A 1 120 ? 33.188 -2.054 -46.288 1.00 55.38 120 ARG A CA 1
ATOM 955 C C . ARG A 1 120 ? 34.265 -1.219 -46.987 1.00 55.38 120 ARG A C 1
ATOM 957 O O . ARG A 1 120 ? 34.207 -1.083 -48.207 1.00 55.38 120 ARG A O 1
ATOM 964 N N . LYS A 1 121 ? 35.240 -0.659 -46.260 1.00 53.22 121 LYS A N 1
ATOM 965 C CA . LYS A 1 121 ? 36.336 0.123 -46.860 1.00 53.22 121 LYS A CA 1
ATOM 966 C C . LYS A 1 121 ? 37.512 -0.733 -47.356 1.00 53.22 121 LYS A C 1
ATOM 968 O O . LYS A 1 121 ? 38.401 -0.177 -47.987 1.00 53.22 121 LYS A O 1
ATOM 973 N N . PHE A 1 122 ? 37.493 -2.054 -47.144 1.00 49.72 122 PHE A N 1
ATOM 974 C CA . PHE A 1 122 ? 38.553 -2.969 -47.604 1.00 49.72 122 PHE A CA 1
ATOM 975 C C . PHE A 1 122 ? 38.147 -3.924 -48.746 1.00 49.72 122 PHE A C 1
ATOM 977 O O . PHE A 1 122 ? 38.982 -4.686 -49.216 1.00 49.72 122 PHE A O 1
ATOM 984 N N . ASP A 1 123 ? 36.914 -3.836 -49.263 1.00 51.91 123 ASP A N 1
ATOM 985 C CA . ASP A 1 123 ? 36.410 -4.674 -50.375 1.00 51.91 123 ASP A CA 1
ATOM 986 C C . ASP A 1 123 ? 36.332 -3.936 -51.730 1.00 51.91 123 ASP A C 1
ATOM 988 O O . ASP A 1 123 ? 35.579 -4.295 -52.635 1.00 51.91 123 ASP A O 1
ATOM 992 N N . LYS A 1 124 ? 37.138 -2.885 -51.910 1.00 48.34 124 LYS A N 1
ATOM 993 C CA . LYS A 1 124 ? 37.380 -2.255 -53.220 1.00 48.34 124 LYS A CA 1
ATOM 994 C C . LYS A 1 124 ? 38.860 -2.355 -53.585 1.00 48.34 124 LYS A C 1
ATOM 996 O O . LYS A 1 124 ? 39.551 -1.349 -53.668 1.00 48.34 124 LYS A O 1
ATOM 1001 N N . GLY A 1 125 ? 39.351 -3.579 -53.785 1.00 47.78 125 GLY A N 1
ATOM 1002 C CA . GLY A 1 125 ? 40.748 -3.792 -54.189 1.00 47.78 125 GLY A CA 1
ATOM 1003 C C . GLY A 1 125 ? 41.118 -5.159 -54.773 1.00 47.78 125 GLY A C 1
ATOM 1004 O O . GLY A 1 125 ? 42.287 -5.377 -55.056 1.00 47.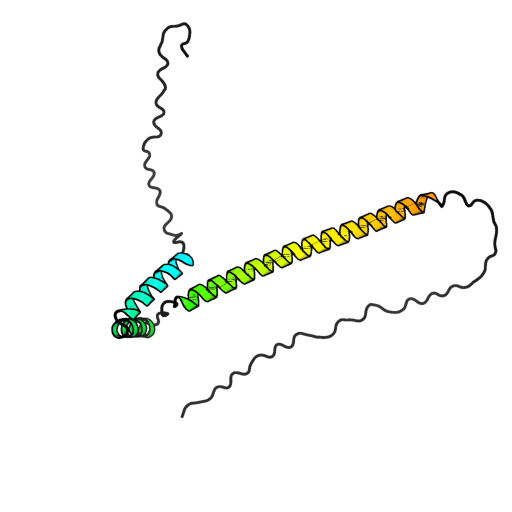78 125 GLY A O 1
ATOM 1005 N N . GLY A 1 126 ? 40.176 -6.084 -54.986 1.00 46.22 126 GLY A N 1
ATOM 1006 C CA . GLY A 1 126 ? 40.481 -7.463 -55.399 1.00 46.22 126 GLY A CA 1
ATOM 1007 C C . GLY A 1 126 ? 40.103 -7.806 -56.841 1.00 46.22 126 GLY A C 1
ATOM 1008 O O . GLY A 1 126 ? 39.387 -8.778 -57.064 1.00 46.22 126 GLY A O 1
ATOM 1009 N N . LYS A 1 127 ? 40.535 -7.022 -57.838 1.00 52.44 127 LYS A N 1
ATOM 1010 C CA . LYS A 1 127 ? 40.423 -7.415 -59.255 1.00 52.44 127 LYS A CA 1
ATOM 1011 C C . LYS A 1 127 ? 41.703 -8.154 -59.666 1.00 52.44 127 LYS A C 1
ATOM 1013 O O . LYS A 1 127 ? 42.710 -7.501 -59.906 1.00 52.44 127 LYS A O 1
ATOM 1018 N N . LYS A 1 128 ? 41.583 -9.484 -59.806 1.00 49.94 128 LYS A N 1
ATOM 1019 C CA . LYS A 1 128 ? 42.428 -10.477 -60.523 1.00 49.94 128 LYS A CA 1
ATOM 1020 C C . LYS A 1 128 ? 42.985 -11.580 -59.614 1.00 49.94 128 LYS A C 1
ATOM 1022 O O . LYS A 1 128 ? 43.824 -11.339 -58.760 1.00 49.94 128 LYS A O 1
ATOM 1027 N N . GLY A 1 129 ? 42.555 -12.808 -59.892 1.00 39.09 129 GLY A N 1
ATOM 1028 C CA . GLY A 1 129 ? 43.114 -14.032 -59.326 1.00 39.09 129 GLY A CA 1
ATOM 1029 C C . GLY A 1 129 ? 42.142 -15.191 -59.499 1.00 39.09 129 GLY A C 1
ATOM 1030 O O . GLY A 1 129 ? 41.365 -15.483 -58.600 1.00 39.09 129 GLY A O 1
ATOM 1031 N N . GLY A 1 130 ? 42.123 -15.793 -60.691 1.00 52.69 130 GLY A N 1
ATOM 1032 C CA . GLY A 1 130 ? 41.314 -16.976 -60.971 1.00 52.69 130 GLY A CA 1
ATOM 1033 C C . GLY A 1 130 ? 41.714 -18.153 -60.080 1.00 52.69 130 GLY A C 1
ATOM 1034 O O . GLY A 1 130 ? 42.894 -18.388 -59.840 1.00 52.69 130 GLY A O 1
ATOM 1035 N N . GLY A 1 131 ? 40.723 -18.905 -59.608 1.00 43.31 131 GLY A N 1
ATOM 1036 C CA . GLY A 1 131 ? 40.949 -20.041 -58.723 1.00 43.31 131 GLY A CA 1
ATOM 1037 C C . GLY A 1 131 ? 39.719 -20.930 -58.615 1.00 43.31 131 GLY A C 1
ATOM 1038 O O . GLY A 1 131 ? 38.961 -20.817 -57.666 1.00 43.31 131 GLY A O 1
ATOM 1039 N N . LYS A 1 132 ? 39.544 -21.774 -59.635 1.00 46.50 132 LYS A N 1
ATOM 1040 C CA . LYS A 1 132 ? 38.879 -23.090 -59.646 1.00 46.50 132 LYS A CA 1
ATOM 1041 C C . LYS A 1 132 ? 37.578 -23.274 -58.842 1.00 46.50 132 LYS A C 1
ATOM 1043 O O . LYS A 1 132 ? 37.554 -23.373 -57.622 1.00 46.50 132 LYS A O 1
ATOM 1048 N N . PHE A 1 133 ? 36.521 -23.527 -59.614 1.00 49.25 133 PHE A N 1
ATOM 1049 C CA . PHE A 1 133 ? 35.394 -24.391 -59.267 1.00 49.25 133 PHE A CA 1
ATOM 1050 C C . PHE A 1 133 ? 35.811 -25.592 -58.403 1.00 49.25 133 PHE A C 1
ATOM 1052 O O . PHE A 1 133 ? 36.682 -26.368 -58.795 1.00 49.25 133 PHE A O 1
ATOM 1059 N N . GLY A 1 134 ? 35.107 -25.807 -57.292 1.00 48.38 134 GLY A N 1
ATOM 1060 C CA . GLY A 1 134 ? 35.171 -27.062 -56.555 1.00 48.38 134 GLY A CA 1
ATOM 1061 C C . GLY A 1 134 ? 34.331 -27.047 -55.283 1.00 48.38 134 GLY A C 1
ATOM 1062 O O . GLY A 1 134 ? 34.686 -26.377 -54.324 1.00 48.38 134 GLY A O 1
ATOM 1063 N N . GLY A 1 135 ? 33.254 -27.838 -55.250 1.00 47.31 135 GLY A N 1
ATOM 1064 C CA . GLY A 1 135 ? 32.780 -28.409 -53.982 1.00 47.31 135 GLY A CA 1
ATOM 1065 C C . GLY A 1 135 ? 31.337 -28.123 -53.566 1.00 47.31 135 GLY A C 1
ATOM 1066 O O . GLY A 1 135 ? 31.092 -27.353 -52.653 1.00 47.31 135 GLY A O 1
ATOM 1067 N N . LYS A 1 136 ? 30.412 -28.870 -54.180 1.00 52.16 136 LYS A N 1
ATOM 1068 C CA . LYS A 1 136 ? 29.218 -29.504 -53.580 1.00 52.16 136 LYS A CA 1
ATOM 1069 C C . LYS A 1 136 ? 28.173 -28.636 -52.847 1.00 52.16 136 LYS A C 1
ATOM 1071 O O . LYS A 1 136 ? 28.311 -28.237 -51.697 1.00 52.16 136 LYS A O 1
ATOM 1076 N N . LYS A 1 137 ? 27.003 -28.566 -53.498 1.00 55.25 137 LYS A N 1
ATOM 1077 C CA . LYS A 1 137 ? 25.672 -28.39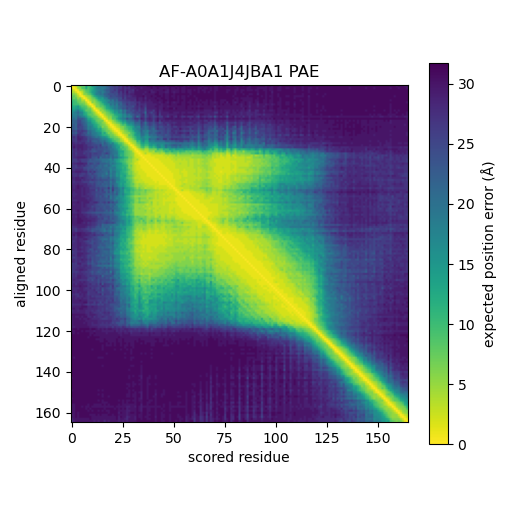4 -52.896 1.00 55.25 137 LYS A CA 1
ATOM 1078 C C . LYS A 1 137 ? 25.487 -29.352 -51.707 1.00 55.25 137 LYS A C 1
ATOM 1080 O O . LYS A 1 137 ? 25.500 -30.565 -51.890 1.00 55.25 137 LYS A O 1
ATOM 1085 N N . GLY A 1 138 ? 25.244 -28.797 -50.523 1.00 54.34 138 GLY A N 1
ATOM 1086 C CA . GLY A 1 138 ? 24.861 -29.523 -49.310 1.00 54.34 138 GLY A CA 1
ATOM 1087 C C . GLY A 1 138 ? 23.677 -28.849 -48.625 1.00 54.34 138 GLY A C 1
ATOM 1088 O O . GLY A 1 138 ? 23.774 -28.430 -47.479 1.00 54.34 138 GLY A O 1
ATOM 1089 N N . GLY A 1 139 ? 22.572 -28.678 -49.351 1.00 50.59 139 GLY A N 1
ATOM 1090 C CA . GLY A 1 139 ? 21.312 -28.225 -48.773 1.00 50.59 139 GLY A CA 1
ATOM 1091 C C . GLY A 1 139 ? 20.554 -29.391 -48.141 1.00 50.59 139 GLY A C 1
ATOM 1092 O O . GLY A 1 139 ? 20.121 -30.296 -48.848 1.00 50.59 139 GLY A O 1
ATOM 1093 N N . LYS A 1 140 ? 20.333 -29.332 -46.826 1.00 59.31 140 LYS A N 1
ATOM 1094 C CA . LYS A 1 140 ? 19.138 -29.895 -46.183 1.00 59.31 140 LYS A CA 1
ATOM 1095 C C . LYS A 1 140 ? 18.561 -28.840 -45.229 1.00 59.31 140 LYS A C 1
ATOM 1097 O O . LYS A 1 140 ? 19.224 -28.503 -44.250 1.00 59.31 140 LYS A O 1
ATOM 1102 N N . PRO A 1 141 ? 17.358 -28.301 -45.494 1.00 60.25 141 PRO A N 1
ATOM 1103 C CA . PRO A 1 141 ? 16.645 -27.450 -44.553 1.00 60.25 141 PRO A CA 1
ATOM 1104 C C . PRO A 1 141 ? 15.942 -28.349 -43.530 1.00 60.25 141 PRO A C 1
ATOM 1106 O O . PRO A 1 141 ? 15.024 -29.089 -43.874 1.00 60.25 141 PRO A O 1
ATOM 1109 N N . GLY A 1 142 ? 16.394 -28.332 -42.277 1.00 53.09 142 GLY A N 1
ATOM 1110 C CA . GLY A 1 142 ? 15.863 -29.197 -41.226 1.00 53.09 142 GLY A CA 1
ATOM 1111 C C . GLY A 1 142 ? 15.422 -28.412 -39.998 1.00 53.09 142 GLY A C 1
ATOM 1112 O O . GLY A 1 142 ? 16.265 -27.965 -39.233 1.00 53.09 142 GLY A O 1
ATOM 1113 N N . GLY A 1 143 ? 14.105 -28.317 -39.794 1.00 52.62 143 GLY A N 1
ATOM 1114 C CA . GLY A 1 143 ? 13.498 -28.248 -38.458 1.00 52.62 143 GLY A CA 1
ATOM 1115 C C . GLY A 1 143 ? 13.178 -26.862 -37.891 1.00 52.62 143 GLY A C 1
ATOM 1116 O O . GLY A 1 143 ? 14.046 -26.135 -37.426 1.00 52.62 143 GLY A O 1
ATOM 1117 N N . LYS A 1 144 ? 11.878 -26.546 -37.853 1.00 62.62 144 LYS A N 1
ATOM 1118 C CA . LYS A 1 144 ? 11.252 -25.444 -37.102 1.00 62.62 144 LYS A CA 1
ATOM 1119 C C . LYS A 1 144 ? 11.551 -25.501 -35.584 1.00 62.62 144 LYS A C 1
ATOM 1121 O O . LYS A 1 144 ? 11.866 -26.568 -35.062 1.00 62.62 144 LYS A O 1
ATOM 1126 N N . PRO A 1 145 ? 11.410 -24.362 -34.874 1.00 56.19 145 PRO A N 1
ATOM 1127 C CA . PRO A 1 145 ? 11.820 -24.186 -33.481 1.00 56.19 145 PRO A CA 1
ATOM 1128 C C . PRO A 1 145 ? 11.079 -25.119 -32.521 1.00 56.19 145 PRO A C 1
ATOM 1130 O O . PRO A 1 145 ? 9.848 -25.171 -32.520 1.00 56.19 145 PRO A O 1
ATOM 1133 N N . GLY A 1 146 ? 11.845 -25.809 -31.673 1.00 55.59 146 GLY A N 1
ATOM 1134 C CA . GLY A 1 146 ? 11.331 -26.595 -30.556 1.00 55.59 146 GLY A CA 1
ATOM 1135 C C . GLY A 1 146 ? 10.375 -25.766 -29.700 1.00 55.59 146 GLY A C 1
ATOM 1136 O O . GLY A 1 146 ? 10.725 -24.697 -29.194 1.00 55.59 146 GLY A O 1
ATOM 1137 N N . GLY A 1 147 ? 9.138 -26.251 -29.608 1.00 53.06 147 GLY A N 1
ATOM 1138 C CA . GLY A 1 147 ? 8.049 -25.626 -28.879 1.00 53.06 147 GLY A CA 1
ATOM 1139 C C . GLY A 1 147 ? 8.322 -25.514 -27.381 1.00 53.06 147 GLY A C 1
ATOM 1140 O O . GLY A 1 147 ? 9.071 -26.289 -26.795 1.00 53.06 147 GLY A O 1
ATOM 1141 N N . LYS A 1 148 ? 7.662 -24.535 -26.760 1.00 60.62 148 LYS A N 1
ATOM 1142 C CA . LYS A 1 148 ? 7.502 -24.443 -25.307 1.00 60.62 148 LYS A CA 1
ATOM 1143 C C . LYS A 1 148 ? 6.521 -25.525 -24.838 1.00 60.62 148 LYS A C 1
ATOM 1145 O O . LYS A 1 148 ? 5.373 -25.478 -25.282 1.00 60.62 148 LYS A O 1
ATOM 1150 N N . PRO A 1 149 ? 6.882 -26.399 -23.887 1.00 54.97 149 PRO A N 1
ATOM 1151 C CA . PRO A 1 149 ? 5.910 -27.136 -23.098 1.00 54.97 149 PRO A CA 1
ATOM 1152 C C . PRO A 1 149 ? 5.752 -26.515 -21.700 1.00 54.97 149 PRO A C 1
ATOM 1154 O O . PRO A 1 149 ? 6.724 -26.117 -21.065 1.00 54.97 149 PRO A O 1
ATOM 1157 N N . GLY A 1 150 ? 4.508 -26.466 -21.215 1.00 52.59 150 GLY A N 1
ATOM 1158 C CA . GLY A 1 150 ? 4.170 -26.215 -19.808 1.00 52.59 150 GLY A CA 1
ATOM 1159 C C . GLY A 1 150 ? 3.766 -24.765 -19.536 1.00 52.59 150 GLY A C 1
ATOM 1160 O O . GLY A 1 150 ? 4.602 -23.909 -19.285 1.00 52.59 150 GLY A O 1
ATOM 1161 N N . GLY A 1 151 ? 2.496 -24.367 -19.617 1.00 52.88 151 GLY A N 1
ATOM 1162 C CA . GLY A 1 151 ? 1.337 -25.090 -19.101 1.00 52.88 151 GLY A CA 1
ATOM 1163 C C . GLY A 1 151 ? 1.162 -24.719 -17.631 1.00 52.88 151 GLY A C 1
ATOM 1164 O O . GLY A 1 151 ? 1.747 -25.329 -16.747 1.00 52.88 151 GLY A O 1
ATOM 1165 N N . LYS A 1 152 ? 0.387 -23.658 -17.389 1.00 50.66 152 LYS A N 1
ATOM 1166 C CA . LYS A 1 152 ? -0.042 -23.224 -16.060 1.00 50.66 152 LYS A CA 1
ATOM 1167 C C . LYS A 1 152 ? -0.857 -24.348 -15.417 1.00 50.66 152 LYS A C 1
ATOM 1169 O O . LYS A 1 152 ? -1.980 -24.588 -15.850 1.00 50.66 152 LYS A O 1
ATOM 1174 N N . THR A 1 153 ? -0.362 -24.974 -14.358 1.00 56.31 153 THR A N 1
ATOM 1175 C CA . THR A 1 153 ? -1.227 -25.727 -13.445 1.00 56.31 153 THR A CA 1
ATOM 1176 C C . THR A 1 153 ? -1.661 -24.800 -12.320 1.00 56.31 153 THR A C 1
ATOM 1178 O O . THR A 1 153 ? -0.917 -24.518 -11.384 1.00 56.31 153 THR A O 1
ATOM 1181 N N . ASN A 1 154 ? -2.889 -24.297 -12.440 1.00 54.88 154 ASN A N 1
ATOM 1182 C CA . ASN A 1 154 ? -3.624 -23.706 -11.331 1.00 54.88 154 ASN A CA 1
ATOM 1183 C C . ASN A 1 154 ? -3.936 -24.820 -10.320 1.00 54.88 154 ASN A C 1
ATOM 1185 O O . ASN A 1 154 ? -4.975 -25.469 -10.421 1.00 54.88 154 ASN A O 1
ATOM 1189 N N . SER A 1 155 ? -3.068 -25.044 -9.334 1.00 54.47 155 SER A N 1
ATOM 1190 C CA . SER A 1 155 ? -3.446 -25.796 -8.136 1.00 54.47 155 SER A CA 1
ATOM 1191 C C . SER A 1 155 ? -4.375 -24.914 -7.298 1.00 54.47 155 SER A C 1
ATOM 1193 O O . SER A 1 155 ? -3.950 -24.096 -6.481 1.00 54.47 155 SER A O 1
ATOM 1195 N N . ARG A 1 156 ? -5.671 -25.031 -7.577 1.00 61.53 156 ARG A N 1
ATOM 1196 C CA . ARG A 1 156 ? -6.757 -24.489 -6.763 1.00 61.53 156 ARG A CA 1
ATOM 1197 C C . ARG A 1 156 ? -6.717 -25.198 -5.397 1.00 61.53 156 ARG A C 1
ATOM 1199 O O . ARG A 1 156 ? -6.784 -26.424 -5.385 1.00 61.53 156 ARG A O 1
ATOM 1206 N N . PRO A 1 157 ? -6.608 -24.490 -4.259 1.00 63.22 157 PRO A N 1
ATOM 1207 C CA . PRO A 1 157 ? -6.691 -25.134 -2.955 1.00 63.22 157 PRO A CA 1
ATOM 1208 C C . PRO A 1 157 ? -8.108 -25.681 -2.747 1.00 63.22 157 PRO A C 1
ATOM 1210 O O . PRO A 1 157 ? -9.100 -24.953 -2.850 1.00 63.22 157 PRO A O 1
ATOM 1213 N N . SER A 1 158 ? -8.201 -26.984 -2.492 1.00 62.44 158 SER A N 1
ATOM 1214 C CA . SER A 1 158 ? -9.430 -27.665 -2.101 1.00 62.44 158 SER A CA 1
ATOM 1215 C C . SER A 1 158 ? -9.875 -27.161 -0.728 1.00 62.44 158 SER A C 1
ATOM 1217 O O . SER A 1 158 ? -9.227 -27.421 0.285 1.00 62.44 158 SER A O 1
ATOM 1219 N N . PHE A 1 159 ? -10.996 -26.445 -0.696 1.00 54.31 159 PHE A N 1
ATOM 1220 C CA . PHE A 1 159 ? -11.739 -26.164 0.526 1.00 54.31 159 PHE A CA 1
ATOM 1221 C C . PHE A 1 159 ? -12.242 -27.486 1.114 1.00 54.31 159 PHE A C 1
ATOM 1223 O O . PHE A 1 159 ? -13.170 -28.088 0.574 1.00 54.31 159 PHE A O 1
ATOM 1230 N N . LYS A 1 160 ? -11.660 -27.929 2.231 1.00 58.09 160 LYS A N 1
ATOM 1231 C CA . LYS A 1 160 ? -12.263 -28.968 3.068 1.00 58.09 160 LYS A CA 1
ATOM 1232 C C . LYS A 1 160 ? -13.300 -28.284 3.964 1.00 58.09 160 LYS A C 1
ATOM 1234 O O . LYS A 1 160 ? -12.957 -27.643 4.952 1.00 58.09 160 LYS A O 1
ATOM 1239 N N . LYS A 1 161 ? -14.570 -28.363 3.561 1.00 54.16 161 LYS A N 1
ATOM 1240 C CA . LYS A 1 161 ? -15.716 -28.148 4.452 1.00 54.16 161 LYS A CA 1
ATOM 1241 C C . LYS A 1 161 ? -15.786 -29.346 5.409 1.00 54.16 161 LYS A C 1
ATOM 1243 O O . LYS A 1 161 ? -16.054 -30.451 4.959 1.00 54.16 161 LYS A O 1
ATOM 1248 N N . GLY A 1 162 ? -15.565 -29.120 6.697 1.00 54.06 162 GLY A N 1
ATOM 1249 C CA . GLY A 1 162 ? -16.117 -29.926 7.794 1.00 54.06 162 GLY A CA 1
ATOM 1250 C C . GLY A 1 162 ? -16.703 -28.909 8.773 1.00 54.06 162 GLY A C 1
ATOM 1251 O O . GLY A 1 162 ? -16.007 -27.965 9.126 1.00 54.06 162 GLY A O 1
ATOM 1252 N N . GLY A 1 163 ? -18.006 -28.875 9.055 1.00 53.34 163 GLY A N 1
ATOM 1253 C CA . GLY A 1 163 ? -18.817 -29.992 9.549 1.00 53.34 163 GLY A CA 1
ATOM 1254 C C . GLY A 1 163 ? -18.675 -29.971 11.071 1.00 53.34 163 GLY A C 1
ATOM 1255 O O . GLY A 1 163 ? -17.709 -30.517 11.577 1.00 53.34 163 GLY A O 1
ATOM 1256 N N . LYS A 1 164 ? -19.363 -29.050 11.761 1.00 53.62 164 LYS A N 1
ATOM 1257 C CA . LYS A 1 164 ? -20.548 -29.359 12.586 1.00 53.62 164 LYS A CA 1
ATOM 1258 C C . LYS A 1 164 ? -20.418 -30.713 13.288 1.00 53.62 164 LYS A C 1
ATOM 1260 O O . LYS A 1 164 ? -20.734 -31.718 12.666 1.00 53.62 164 LYS A O 1
ATOM 1265 N N . HIS A 1 165 ? -20.012 -30.679 14.551 1.00 48.91 165 HIS A N 1
ATOM 1266 C CA . HIS A 1 165 ? -20.674 -31.342 15.671 1.00 48.91 165 HIS A CA 1
ATOM 1267 C C . HIS A 1 165 ? -20.414 -30.505 16.921 1.00 48.91 165 HIS A C 1
ATOM 1269 O O . HIS A 1 165 ? -19.289 -29.961 17.016 1.00 48.91 165 HIS A O 1
#

Solvent-accessible surface area (backbone atoms only — not comparable to full-atom values): 10954 Å² total; per-residue (Å²): 142,79,63,100,77,82,64,80,81,71,75,76,78,77,73,84,71,79,82,75,68,82,75,70,71,66,77,86,68,70,73,72,84,49,73,69,55,51,40,52,51,21,47,52,52,52,53,53,29,68,76,39,52,66,63,44,50,50,50,46,50,52,37,44,73,73,72,41,79,66,81,68,49,46,69,56,48,51,52,52,52,52,52,50,52,51,52,52,48,55,55,50,52,54,48,54,51,49,53,52,51,49,52,53,48,51,52,52,50,50,53,51,50,50,52,55,59,58,60,61,74,72,77,82,77,86,89,85,79,89,79,78,92,83,83,77,94,80,88,76,94,80,82,82,82,84,75,90,81,83,78,88,78,80,80,72,82,80,81,80,88,74,81,90,129

Foldseek 3Di:
DDDPPPDDPPPPPPCPPDPPPVPPVPPVPPPPDDLVSLLVVLVVLVVVCVVPVPVSVVVQVVCVVVVHDRRDHNVRSVVVVVVVVVVVVVVVVVVVVVVVVVVVVVVVVVVVVVVVVVVVVPPPPDPDDDDDDDDDDDDDDDDDDDDDDDDDDPPDDDDDDDDDD

Sequence (165 aa):
MVDDNGEEIKESEYKFSSLQVPVHPDLKMKKGKNKFQKLREARKMDEIASLDPKAAAMERIKILAAGGKAPPTVAQVEKSMKKEKQQKKKRFEKKMEKEAKEKKKEEIEAKKAERRAAGRKFDKGGKKGGGKFGGKKGGKPGGKPGGKPGGKTNSRPSFKKGGKH